Protein AF-A0A8T3P788-F1 (afdb_monomer)

Nearest PDB structures (foldseek):
  1omo-assembly1_A  TM=9.481E-01  e=2.310E-10  Archaeoglobus fulgidus
  6t3e-assembly1_A  TM=9.409E-01  e=3.711E-10  Thermococcus litoralis DSM 5473
  7rbp-assembly1_B-2  TM=8.256E-01  e=7.675E-08  Medicago truncatula
  6rqa-assembly1_B  TM=8.720E-01  e=2.663E-07  Paracoccus denitrificans PD1222
  7rbp-assembly1_A  TM=7.926E-01  e=6.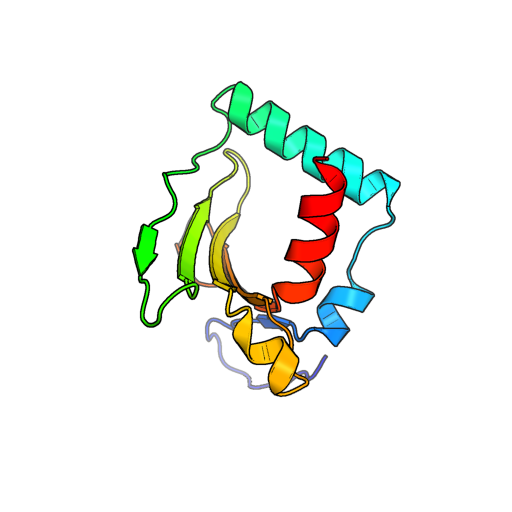425E-08  Medicago truncatula

Foldseek 3Di:
DDPPDDDDPDQDAAEAEPVNCVVPDDDLVVLLVVLVVVVVCVVVVQKDWDDWDWDAPDVPKIWTWTWMDRHPDQKTKIKTKIAAVCCVVVVDDRIWTWMWIAGPVPRHTHYIYTCPVVVVSSVVSVD

Secondary structure (DSSP, 8-state):
-------S-----EEE-HHHHHHHPPPHHHHHHHHHHHHHHHHTT-EE-PPPEEE--STT-EEEEEEEEETT-SEEEEEEEEE-GGGGGGTS-SEEEEEEEEETTT--EEEEEE-HHHHHHHHHTT-

Mean predicted aligned error: 5.19 Å

Sequence (127 aa):
MRDDLTAGGGHHVRYLAAADVELCLPPLDVQLELAEQALRALAQGGAEMPPKVGVHPRPGALLHAMPAWLRGQDLVGLKWVSAFPSNNARGIPAINGLIVLNDADTGMPVAIIDAARITAVRTAAVT

Structure (mmCIF, N/CA/C/O backbone):
data_AF-A0A8T3P788-F1
#
_entry.id   AF-A0A8T3P788-F1
#
loop_
_atom_site.group_PDB
_atom_site.id
_atom_site.type_symbol
_atom_site.label_atom_id
_atom_site.label_alt_id
_atom_site.label_comp_id
_atom_site.label_asym_id
_atom_site.label_entity_id
_atom_site.label_seq_id
_atom_site.pdbx_PDB_ins_code
_atom_site.Cartn_x
_atom_site.Cartn_y
_atom_site.Cartn_z
_atom_site.occupancy
_atom_site.B_iso_or_equiv
_atom_site.auth_seq_id
_atom_site.auth_comp_id
_atom_site.auth_asym_id
_atom_site.auth_atom_id
_atom_site.pdbx_PDB_model_num
ATOM 1 N N . MET A 1 1 ? -9.324 -19.575 -0.041 1.00 46.56 1 MET A N 1
ATOM 2 C CA . MET A 1 1 ? -9.224 -19.489 1.430 1.00 46.56 1 MET A CA 1
ATOM 3 C C . MET A 1 1 ? -8.692 -20.815 1.957 1.00 46.56 1 MET A C 1
ATOM 5 O O . MET A 1 1 ? -9.362 -21.827 1.790 1.00 46.56 1 MET A O 1
ATOM 9 N N . ARG A 1 2 ? -7.446 -20.861 2.442 1.00 40.03 2 ARG A N 1
ATOM 10 C CA . ARG A 1 2 ? -6.950 -22.029 3.185 1.00 40.03 2 ARG A CA 1
ATOM 11 C C . ARG A 1 2 ? -7.239 -21.758 4.655 1.00 40.03 2 ARG A C 1
ATOM 13 O O . ARG A 1 2 ? -6.618 -20.873 5.233 1.00 40.03 2 ARG A O 1
ATOM 20 N N . ASP A 1 3 ? -8.230 -22.460 5.186 1.00 48.31 3 ASP A N 1
ATOM 21 C CA . ASP A 1 3 ? -8.554 -22.455 6.608 1.00 48.31 3 ASP A CA 1
ATOM 22 C C . ASP A 1 3 ? -7.665 -23.482 7.304 1.00 48.31 3 ASP A C 1
ATOM 24 O O . ASP A 1 3 ? -8.002 -24.663 7.401 1.00 48.31 3 ASP A O 1
ATOM 28 N N . ASP A 1 4 ? -6.511 -23.030 7.782 1.00 45.53 4 ASP A N 1
ATOM 29 C CA . ASP A 1 4 ? -5.685 -23.825 8.681 1.00 45.53 4 ASP A CA 1
ATOM 30 C C . ASP A 1 4 ? -6.242 -23.654 10.102 1.00 45.53 4 ASP A C 1
ATOM 32 O O . ASP A 1 4 ? -5.865 -22.764 10.866 1.00 45.53 4 ASP A O 1
ATOM 36 N N . LEU A 1 5 ? -7.204 -24.515 10.441 1.00 48.66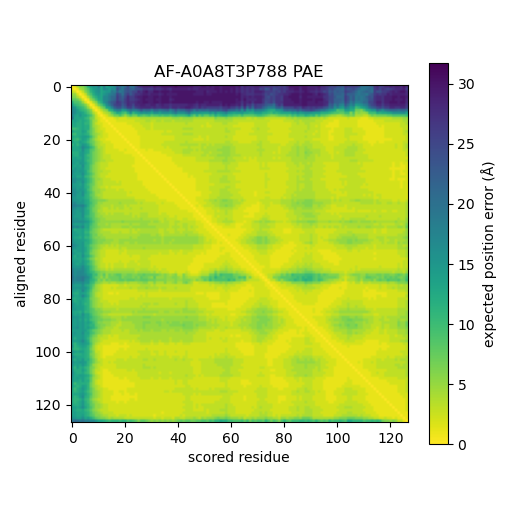 5 LEU A N 1
ATOM 37 C CA . LEU A 1 5 ? -7.748 -24.669 11.787 1.00 48.66 5 LEU A CA 1
ATOM 38 C C . LEU A 1 5 ? -6.643 -25.147 12.742 1.00 48.66 5 LEU A C 1
ATOM 40 O O . LEU A 1 5 ? -6.345 -26.339 12.812 1.00 48.66 5 LEU A O 1
ATOM 44 N N . THR A 1 6 ? -6.079 -24.239 13.538 1.00 47.88 6 THR A N 1
ATOM 45 C CA . THR A 1 6 ? -5.456 -24.606 14.816 1.00 47.88 6 THR A CA 1
ATOM 46 C C . THR A 1 6 ? -6.188 -23.916 15.959 1.00 47.88 6 THR A C 1
ATOM 48 O O . THR A 1 6 ? -6.291 -22.696 16.042 1.00 47.88 6 THR A O 1
ATOM 51 N N . ALA A 1 7 ? -6.757 -24.743 16.832 1.00 47.38 7 ALA A N 1
ATOM 52 C CA . ALA A 1 7 ? -7.364 -24.339 18.083 1.00 47.38 7 ALA A CA 1
ATOM 53 C C . ALA A 1 7 ? -6.293 -23.739 19.010 1.00 47.38 7 ALA A C 1
ATOM 55 O O . ALA A 1 7 ? -5.378 -24.430 19.453 1.00 47.38 7 ALA A O 1
ATOM 56 N N . GLY A 1 8 ? -6.419 -22.449 19.302 1.00 44.59 8 GLY A N 1
ATOM 57 C CA . GLY A 1 8 ? -5.601 -21.710 20.257 1.00 44.59 8 GLY A CA 1
ATOM 58 C C . GLY A 1 8 ? -5.907 -20.226 20.102 1.00 44.59 8 GLY A C 1
ATOM 59 O O . GLY A 1 8 ? -6.020 -19.755 18.977 1.00 44.59 8 GLY A O 1
ATOM 60 N N . GLY A 1 9 ? -6.080 -19.487 21.199 1.00 56.03 9 GLY A N 1
ATOM 61 C CA . GLY A 1 9 ? -6.371 -18.043 21.204 1.00 56.03 9 GLY A CA 1
ATOM 62 C C . GLY A 1 9 ? -5.208 -17.167 20.715 1.00 56.03 9 GLY A C 1
ATOM 63 O O . GLY A 1 9 ? -4.877 -16.171 21.351 1.00 56.03 9 GLY A O 1
ATOM 64 N N . GLY A 1 10 ? -4.542 -17.573 19.635 1.00 62.88 10 GLY A N 1
ATOM 65 C CA . GLY A 1 10 ? -3.461 -16.856 18.985 1.00 62.88 10 GLY A CA 1
ATOM 66 C C . GLY A 1 10 ? -4.002 -15.825 18.003 1.00 62.88 10 GLY A C 1
ATOM 67 O O . GLY A 1 10 ? -4.966 -16.058 17.278 1.00 62.88 10 GLY A O 1
ATOM 68 N N . HIS A 1 11 ? -3.353 -14.669 17.979 1.00 75.19 11 HIS A N 1
ATOM 69 C CA . HIS A 1 11 ? -3.618 -13.625 17.006 1.00 75.19 11 HIS A CA 1
ATOM 70 C C . HIS A 1 11 ? -3.281 -14.117 15.583 1.00 75.19 11 HIS A C 1
ATOM 72 O O . HIS A 1 11 ? -2.134 -14.466 15.296 1.00 75.19 11 HIS A O 1
ATOM 78 N N . HIS A 1 12 ? -4.282 -14.148 14.700 1.00 86.06 12 HIS A N 1
ATOM 79 C CA . HIS A 1 12 ? -4.175 -14.698 13.348 1.00 86.06 12 HIS A CA 1
ATOM 80 C C . HIS A 1 12 ? -4.095 -13.587 12.291 1.00 86.06 12 HIS A C 1
ATOM 82 O O . HIS A 1 12 ? -5.046 -12.826 12.111 1.00 86.06 12 HIS A O 1
ATOM 88 N N . VAL A 1 13 ? -2.996 -13.544 11.532 1.00 95.31 13 VAL A N 1
ATOM 89 C CA . VAL A 1 13 ? -2.817 -12.610 10.407 1.00 95.31 13 VAL A CA 1
ATOM 90 C C . VAL A 1 13 ? -3.356 -13.242 9.128 1.00 95.31 13 VAL A C 1
ATOM 92 O O . VAL A 1 13 ? -2.926 -14.328 8.740 1.00 95.31 13 VAL A O 1
ATOM 95 N N . ARG A 1 14 ? -4.280 -12.572 8.435 1.00 96.12 14 ARG A N 1
ATOM 96 C CA . ARG A 1 14 ? -4.790 -13.056 7.141 1.00 96.12 14 ARG A CA 1
ATOM 97 C C . ARG A 1 14 ? -3.799 -12.751 6.021 1.00 96.12 14 ARG A C 1
ATOM 99 O O . ARG A 1 14 ? -3.322 -11.627 5.915 1.00 96.12 14 ARG A O 1
ATOM 106 N N . TYR A 1 15 ? -3.535 -13.718 5.149 1.00 97.06 15 TYR A N 1
ATOM 107 C CA . TYR A 1 15 ? -2.772 -13.486 3.923 1.00 97.06 15 TYR A CA 1
ATOM 108 C C . TYR A 1 15 ? -3.701 -13.528 2.710 1.00 97.06 15 TYR A C 1
ATOM 110 O O . TYR A 1 15 ? -4.359 -14.542 2.482 1.00 97.06 15 TYR A O 1
ATOM 118 N N . LEU A 1 16 ? -3.760 -12.433 1.951 1.00 97.69 16 LEU A N 1
ATOM 119 C CA . LEU A 1 16 ? -4.523 -12.339 0.708 1.00 97.69 16 LEU A CA 1
ATOM 120 C C . LEU A 1 16 ? -3.544 -12.311 -0.465 1.00 97.69 16 LEU A C 1
ATO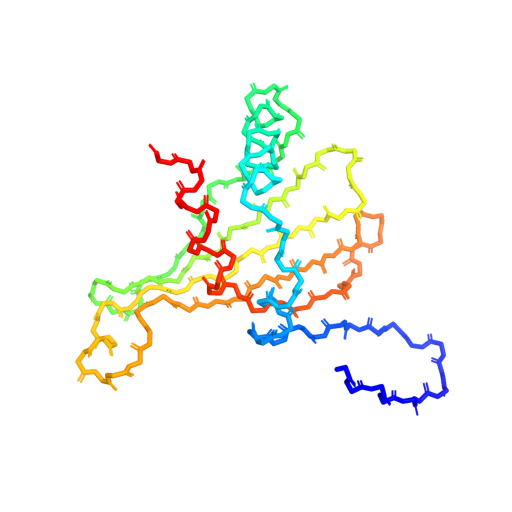M 122 O O . LEU A 1 16 ? -2.826 -11.325 -0.666 1.00 97.69 16 LEU A O 1
ATOM 126 N N . ALA A 1 17 ? -3.526 -13.393 -1.241 1.00 97.12 17 ALA A N 1
ATOM 127 C CA . ALA A 1 17 ? -2.737 -13.461 -2.462 1.00 97.12 17 ALA A CA 1
ATOM 128 C C . ALA A 1 17 ? -3.395 -12.630 -3.577 1.00 97.12 17 ALA A C 1
ATOM 130 O O . ALA A 1 17 ? -4.565 -12.258 -3.491 1.00 97.12 17 ALA A O 1
ATOM 131 N N . ALA A 1 18 ? -2.669 -12.392 -4.672 1.00 95.94 18 ALA A N 1
ATOM 132 C CA . ALA A 1 18 ? -3.175 -11.625 -5.815 1.00 95.94 18 ALA A CA 1
ATOM 133 C C . ALA A 1 18 ? -4.531 -12.138 -6.346 1.00 95.94 18 ALA A C 1
ATOM 135 O O . ALA A 1 18 ? -5.394 -11.342 -6.703 1.00 95.94 18 ALA A O 1
ATOM 136 N N . ALA A 1 19 ? -4.741 -13.460 -6.354 1.00 97.25 19 ALA A N 1
ATOM 137 C CA . ALA A 1 19 ? -6.009 -14.056 -6.772 1.00 97.25 19 ALA A CA 1
ATOM 138 C C . ALA A 1 19 ? -7.162 -13.731 -5.806 1.00 97.25 19 ALA A C 1
ATOM 140 O O . ALA A 1 19 ? -8.264 -13.438 -6.260 1.00 97.25 19 ALA A O 1
ATOM 141 N N . ASP A 1 20 ? -6.912 -13.734 -4.492 1.00 97.75 20 ASP A N 1
ATOM 142 C CA . ASP A 1 20 ? -7.920 -13.352 -3.495 1.00 97.75 20 ASP A CA 1
ATOM 143 C C . ASP A 1 20 ? -8.261 -11.859 -3.616 1.00 97.75 20 ASP A C 1
ATOM 145 O O . ASP A 1 20 ? -9.420 -11.473 -3.505 1.00 97.75 20 ASP A O 1
ATOM 149 N N . VAL A 1 21 ? -7.262 -11.015 -3.898 1.00 97.19 21 VAL A N 1
ATOM 150 C CA . VAL A 1 21 ? -7.466 -9.578 -4.136 1.00 97.19 21 VAL A CA 1
ATOM 151 C C . VAL A 1 21 ? -8.339 -9.336 -5.364 1.00 97.19 21 VAL A C 1
ATOM 153 O O . VAL A 1 21 ? -9.260 -8.530 -5.283 1.00 97.19 21 VAL A O 1
ATOM 156 N N . GLU A 1 22 ? -8.091 -10.032 -6.477 1.00 96.12 22 GLU A N 1
ATOM 157 C CA . GLU A 1 22 ? -8.905 -9.878 -7.692 1.00 96.12 22 GLU A CA 1
ATOM 158 C C . GLU A 1 22 ? -10.369 -10.265 -7.446 1.00 96.12 22 GLU A C 1
ATOM 160 O O . GLU A 1 22 ? -11.270 -9.571 -7.908 1.00 96.12 22 GLU A O 1
ATOM 165 N N . LEU A 1 23 ? -10.612 -11.328 -6.674 1.00 97.12 23 LEU A N 1
ATOM 166 C CA . LEU A 1 23 ? -11.964 -11.775 -6.321 1.00 97.12 23 LEU A CA 1
ATOM 167 C C . LEU A 1 23 ? -12.693 -10.811 -5.374 1.00 97.12 23 LEU A C 1
ATOM 169 O O . LEU A 1 23 ? -13.921 -10.760 -5.384 1.00 97.12 23 LEU A O 1
ATOM 173 N N . CYS A 1 24 ? -11.949 -10.067 -4.557 1.00 96.31 24 CY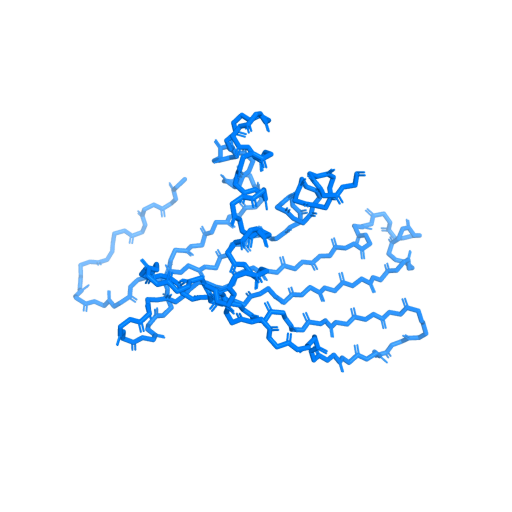S A N 1
ATOM 174 C CA . CYS A 1 24 ? -12.492 -9.137 -3.568 1.00 96.31 24 CYS A CA 1
ATOM 175 C C . CYS A 1 24 ? -12.575 -7.689 -4.067 1.00 96.31 24 CYS A C 1
ATOM 177 O O . CYS A 1 24 ? -13.039 -6.821 -3.323 1.00 96.31 24 CYS A O 1
ATOM 179 N N . LEU A 1 25 ? -12.103 -7.391 -5.282 1.00 95.81 25 LEU A N 1
ATOM 180 C CA . LEU A 1 25 ? -12.180 -6.037 -5.813 1.00 95.81 25 LEU A CA 1
ATOM 181 C C . LEU A 1 25 ? -13.643 -5.619 -6.002 1.00 95.81 25 LEU A C 1
ATOM 183 O O . LEU A 1 25 ? -14.410 -6.342 -6.641 1.00 95.81 25 LEU A O 1
ATOM 187 N N . PRO A 1 26 ? -14.035 -4.435 -5.505 1.00 96.44 26 PRO A N 1
ATOM 188 C CA . PRO A 1 26 ? -15.389 -3.959 -5.709 1.00 96.44 26 PRO A CA 1
ATOM 189 C C . PRO A 1 26 ? -15.596 -3.515 -7.170 1.00 96.44 26 PRO A C 1
ATOM 191 O O . PRO A 1 26 ? -14.618 -3.317 -7.897 1.00 96.44 26 PRO A O 1
ATOM 194 N N . PRO A 1 27 ? -16.847 -3.332 -7.621 1.00 97.00 27 PRO A N 1
ATOM 195 C CA . PRO A 1 27 ? -17.155 -2.745 -8.926 1.00 97.00 27 PRO A CA 1
ATOM 196 C C . PRO A 1 27 ? -16.499 -1.366 -9.144 1.00 97.00 27 PRO A C 1
ATOM 198 O O . PRO A 1 27 ? -16.121 -0.686 -8.191 1.00 97.00 27 PRO A O 1
ATOM 201 N N . LEU A 1 28 ? -16.314 -0.965 -10.407 1.00 95.94 28 LEU A N 1
ATOM 202 C CA . LEU A 1 28 ? -15.530 0.228 -10.769 1.00 95.94 28 LEU A CA 1
ATOM 203 C C . LEU A 1 28 ? -16.070 1.525 -10.148 1.00 95.94 28 LEU A C 1
ATOM 205 O O . LEU A 1 28 ? -15.286 2.332 -9.664 1.00 95.94 28 LEU A O 1
ATOM 209 N N . ASP A 1 29 ? -17.383 1.721 -10.159 1.00 97.50 29 ASP A N 1
ATOM 210 C CA . ASP A 1 29 ? -18.058 2.850 -9.511 1.00 97.50 29 ASP A CA 1
ATOM 211 C C . ASP A 1 29 ? -17.696 2.943 -8.024 1.00 97.50 29 ASP A C 1
ATOM 213 O O . ASP A 1 29 ? -17.225 3.984 -7.569 1.00 97.50 29 ASP A O 1
ATOM 217 N N . VAL A 1 30 ? -17.761 1.824 -7.301 1.00 97.81 30 VAL A N 1
ATOM 218 C CA . VAL A 1 30 ? -17.360 1.760 -5.889 1.00 97.81 30 VAL A CA 1
ATOM 219 C C . VAL A 1 30 ? -15.864 2.053 -5.715 1.00 97.81 30 VAL A C 1
ATOM 221 O O . VAL A 1 30 ? -15.469 2.727 -4.766 1.00 97.81 30 VAL A O 1
ATOM 224 N N . GLN A 1 31 ? -14.997 1.593 -6.625 1.00 96.88 31 GLN A N 1
ATOM 225 C CA . GLN A 1 31 ? -13.564 1.926 -6.569 1.00 96.88 31 GLN A CA 1
ATOM 226 C C . GLN A 1 31 ? -13.317 3.438 -6.699 1.00 96.88 31 GLN A C 1
ATOM 228 O O . GLN A 1 31 ? -12.468 3.980 -5.985 1.00 96.88 31 GLN A O 1
ATOM 233 N N . LEU A 1 32 ? -14.045 4.109 -7.598 1.00 97.88 32 LEU A N 1
ATOM 234 C CA . LEU A 1 32 ? -13.959 5.558 -7.799 1.00 97.88 32 LEU A CA 1
ATOM 235 C C . LEU A 1 32 ? -14.479 6.317 -6.574 1.00 97.88 32 LEU A C 1
ATOM 237 O O . LEU A 1 32 ? -13.801 7.222 -6.088 1.00 97.88 32 LEU A O 1
ATOM 241 N N . GLU A 1 33 ? -15.623 5.902 -6.027 1.00 97.62 33 GLU A N 1
ATOM 242 C CA . GLU A 1 33 ? -16.193 6.484 -4.808 1.00 97.62 33 GLU A CA 1
ATOM 243 C C . GLU A 1 33 ? -15.228 6.380 -3.621 1.00 97.62 33 GLU A C 1
ATOM 245 O O . GLU A 1 33 ? -14.988 7.367 -2.924 1.00 97.62 33 GLU A O 1
ATOM 250 N N . LEU A 1 34 ? -14.616 5.211 -3.410 1.00 95.88 34 LEU A N 1
ATOM 251 C CA . LEU A 1 34 ? -13.635 5.010 -2.340 1.00 95.88 34 LEU A CA 1
ATOM 252 C C . LEU A 1 34 ? -12.391 5.891 -2.526 1.00 95.88 34 LEU A C 1
ATOM 254 O O . LEU A 1 34 ? -11.871 6.446 -1.553 1.00 95.88 34 LEU A O 1
ATOM 258 N N . ALA A 1 35 ? -11.911 6.045 -3.765 1.00 96.38 35 ALA A N 1
ATOM 259 C CA . ALA A 1 35 ? -10.787 6.927 -4.068 1.00 96.38 35 ALA A CA 1
ATOM 260 C C . ALA A 1 35 ? -11.132 8.397 -3.777 1.00 96.38 35 ALA A C 1
ATOM 262 O O . ALA A 1 35 ? -10.344 9.102 -3.138 1.00 96.38 35 ALA A O 1
ATOM 263 N N . GLU A 1 36 ? -12.320 8.846 -4.182 1.00 97.06 36 GLU A N 1
ATOM 264 C CA . GLU A 1 36 ? -12.817 10.191 -3.904 1.00 97.06 36 GLU A CA 1
ATOM 265 C C . GLU A 1 36 ? -12.951 10.445 -2.397 1.00 97.06 36 GLU A C 1
ATOM 267 O O . GLU A 1 36 ? -12.461 11.461 -1.898 1.00 97.06 36 GLU A O 1
ATOM 272 N N . GLN A 1 37 ? -13.560 9.517 -1.653 1.00 95.56 37 GLN A N 1
ATOM 273 C CA . GLN A 1 37 ? -13.718 9.618 -0.200 1.00 95.56 37 GLN A CA 1
ATOM 274 C C . GLN A 1 37 ? -12.365 9.750 0.507 1.00 95.56 37 GLN A C 1
ATOM 276 O O . GLN A 1 37 ? -12.191 10.638 1.346 1.00 95.56 37 GLN A O 1
ATOM 281 N N . ALA A 1 38 ? -11.383 8.923 0.132 1.00 94.94 38 ALA A N 1
ATOM 282 C CA . ALA A 1 38 ? -10.041 8.985 0.704 1.00 94.94 38 ALA A CA 1
ATOM 283 C C . ALA A 1 38 ? -9.348 10.329 0.415 1.00 94.94 38 ALA A C 1
ATOM 285 O O . ALA A 1 38 ? -8.735 10.917 1.311 1.00 94.94 38 ALA A O 1
ATOM 286 N N . LEU A 1 39 ? -9.470 10.849 -0.811 1.00 95.88 39 LEU A N 1
ATOM 287 C CA . LEU A 1 39 ? -8.904 12.149 -1.186 1.00 95.88 39 LEU A CA 1
ATOM 288 C C . LEU A 1 39 ? -9.590 13.312 -0.458 1.00 95.88 39 LEU A C 1
ATOM 290 O O . LEU A 1 39 ? -8.905 14.214 0.030 1.00 95.88 39 LEU A O 1
ATOM 294 N N . ARG A 1 40 ? -10.923 13.288 -0.340 1.00 96.69 40 ARG A N 1
ATOM 295 C CA . ARG A 1 40 ? -11.687 14.295 0.414 1.00 96.69 40 ARG A CA 1
ATOM 296 C C . ARG A 1 40 ? -11.290 14.303 1.883 1.00 96.69 40 ARG A C 1
ATOM 298 O O . ARG A 1 40 ? -11.015 15.371 2.424 1.00 96.69 40 ARG A O 1
ATOM 305 N N . ALA A 1 41 ? -11.206 13.129 2.503 1.00 96.12 41 ALA A N 1
ATOM 306 C CA . ALA A 1 41 ? -10.789 13.015 3.891 1.00 96.12 41 ALA A CA 1
ATOM 307 C C . ALA A 1 41 ? -9.371 13.555 4.093 1.00 96.12 41 ALA A C 1
ATOM 309 O O . ALA A 1 41 ? -9.146 14.341 5.010 1.00 96.12 41 ALA A O 1
ATOM 310 N N . LEU A 1 42 ? -8.427 13.223 3.207 1.00 95.69 42 LEU A N 1
ATOM 311 C CA . LEU A 1 42 ? -7.077 13.784 3.262 1.00 95.69 42 LEU A CA 1
ATOM 312 C C . LEU A 1 42 ? -7.088 15.318 3.173 1.00 95.69 42 LEU A C 1
ATOM 314 O O . LEU A 1 42 ? -6.458 15.979 3.997 1.00 95.69 42 LEU A O 1
ATOM 318 N N . ALA A 1 43 ? -7.833 15.885 2.220 1.00 96.75 43 ALA A N 1
ATOM 319 C CA . ALA A 1 43 ? -7.934 17.334 2.034 1.00 96.75 43 ALA A CA 1
ATOM 320 C C . ALA A 1 43 ? -8.544 18.061 3.247 1.00 96.75 43 ALA A C 1
ATOM 322 O O . ALA A 1 43 ? -8.238 19.226 3.489 1.00 96.75 43 ALA A O 1
ATOM 323 N N . GLN A 1 44 ? -9.388 17.374 4.017 1.00 96.81 44 GLN A N 1
ATOM 324 C CA . GLN A 1 44 ? -10.070 17.909 5.198 1.00 96.81 44 GLN A CA 1
ATOM 325 C C . GLN A 1 44 ? -9.319 17.631 6.512 1.00 96.81 44 GLN A C 1
ATOM 327 O O . GLN A 1 44 ? -9.849 17.892 7.589 1.00 96.81 44 GLN A O 1
ATOM 332 N N . GLY A 1 45 ? -8.102 17.077 6.457 1.00 96.12 45 GLY A N 1
ATOM 333 C CA . GLY A 1 45 ? -7.356 16.681 7.658 1.00 96.12 45 GLY A CA 1
ATOM 334 C C . GLY A 1 45 ? -7.917 15.430 8.348 1.00 96.12 45 GLY A C 1
ATOM 335 O O . GLY A 1 45 ? -7.503 15.090 9.453 1.00 96.12 45 GLY A O 1
ATOM 336 N N . GLY A 1 46 ? -8.822 14.703 7.695 1.00 96.62 46 GLY A N 1
ATOM 337 C CA . GLY A 1 46 ? -9.379 13.422 8.129 1.00 96.62 46 GLY A CA 1
ATOM 338 C C . GLY A 1 46 ? -8.474 12.218 7.857 1.00 96.62 46 GLY A C 1
ATOM 339 O O . GLY A 1 46 ? -8.865 11.100 8.159 1.00 96.62 46 GLY A O 1
ATOM 340 N N . ALA A 1 47 ? -7.269 12.407 7.318 1.00 96.62 47 ALA A N 1
ATOM 341 C CA . ALA A 1 47 ? -6.291 11.333 7.151 1.00 96.62 47 ALA A CA 1
ATOM 342 C C . ALA A 1 47 ? -4.887 11.762 7.588 1.00 96.62 47 ALA A C 1
ATOM 344 O O . ALA A 1 47 ? -4.512 12.936 7.501 1.00 96.62 47 ALA A O 1
ATOM 345 N N . GLU A 1 48 ? -4.109 10.808 8.081 1.00 95.81 48 GLU A N 1
ATOM 346 C CA . GLU A 1 48 ? -2.674 10.937 8.281 1.00 95.81 48 GLU A CA 1
ATOM 347 C C . GLU A 1 48 ? -1.955 10.198 7.157 1.00 95.81 48 GLU A C 1
ATOM 349 O O . GLU A 1 48 ? -2.161 9.004 6.953 1.00 95.81 48 GLU A O 1
ATOM 354 N N . MET A 1 49 ? -1.131 10.919 6.402 1.00 96.12 49 MET A N 1
ATOM 355 C CA . MET A 1 49 ? -0.362 10.361 5.295 1.00 96.12 49 MET A CA 1
ATOM 356 C C . MET A 1 49 ? 0.984 11.091 5.211 1.00 96.12 49 MET A C 1
ATOM 358 O O . MET A 1 49 ? 1.082 12.125 4.543 1.00 96.12 49 MET A O 1
ATOM 362 N N . PRO A 1 50 ? 2.022 10.612 5.916 1.00 96.31 50 PRO A N 1
ATOM 363 C CA . PRO A 1 50 ? 3.340 11.227 5.855 1.00 96.31 50 PRO A CA 1
ATOM 364 C C . PRO A 1 50 ? 3.983 11.057 4.464 1.00 96.31 50 PRO A C 1
ATOM 366 O O . PRO A 1 50 ? 3.548 10.226 3.656 1.00 96.31 50 PRO A O 1
ATOM 369 N N . PRO A 1 51 ? 5.050 11.822 4.164 1.00 95.62 51 PRO A N 1
ATOM 370 C CA . PRO A 1 51 ? 5.842 11.622 2.958 1.00 95.62 51 PRO A CA 1
ATOM 371 C C . PRO A 1 51 ? 6.359 10.186 2.842 1.00 95.62 51 PRO A C 1
ATOM 373 O O . PRO A 1 51 ? 6.690 9.533 3.831 1.00 95.62 51 PRO A O 1
ATOM 376 N N . LYS A 1 52 ? 6.471 9.704 1.603 1.00 94.69 52 LYS A N 1
ATOM 377 C CA . LYS A 1 52 ? 6.980 8.359 1.320 1.00 94.69 52 LYS A CA 1
ATOM 378 C C . LYS A 1 52 ? 8.437 8.264 1.773 1.00 94.69 52 LYS A C 1
ATOM 380 O O . LYS A 1 52 ? 9.264 9.062 1.335 1.00 94.69 52 LYS A O 1
ATOM 385 N N . VAL A 1 53 ? 8.755 7.264 2.588 1.00 97.12 53 VAL A N 1
ATOM 386 C CA . VAL A 1 53 ? 10.140 6.944 2.969 1.00 97.12 53 VAL A CA 1
ATOM 387 C C . VAL A 1 53 ? 10.654 5.857 2.036 1.00 97.12 53 VAL A C 1
ATOM 389 O O . VAL A 1 53 ? 9.915 4.926 1.723 1.00 97.12 53 VAL A O 1
ATOM 392 N N . GLY A 1 54 ? 11.893 5.968 1.557 1.00 96.94 54 GLY A N 1
ATOM 393 C CA . GLY A 1 54 ? 12.345 5.142 0.445 1.00 96.94 54 GLY A CA 1
ATOM 394 C C . GLY A 1 54 ? 13.834 4.856 0.365 1.00 96.94 54 GLY A C 1
ATOM 395 O O . GLY A 1 54 ? 14.656 5.628 0.850 1.00 96.94 54 GLY A O 1
ATOM 396 N N . VAL A 1 55 ? 14.168 3.758 -0.315 1.00 98.00 55 VAL A N 1
ATOM 397 C CA . VAL A 1 55 ? 15.539 3.382 -0.688 1.00 98.00 55 VAL A CA 1
ATOM 398 C C . VAL A 1 55 ? 15.635 3.099 -2.189 1.00 98.00 55 VAL A C 1
ATOM 400 O O . VAL A 1 55 ? 14.678 2.634 -2.808 1.00 98.00 55 VAL A O 1
ATOM 403 N N . HIS A 1 56 ? 16.810 3.354 -2.772 1.00 97.69 56 HIS A N 1
ATOM 404 C CA . HIS A 1 56 ? 17.061 3.267 -4.217 1.00 97.69 56 HIS A CA 1
ATOM 405 C C . HIS A 1 56 ? 18.241 2.327 -4.490 1.00 97.69 56 HIS A C 1
ATOM 407 O O . HIS A 1 56 ? 19.368 2.777 -4.696 1.00 97.69 56 HIS A O 1
ATOM 413 N N . PRO A 1 57 ? 18.036 1.000 -4.428 1.00 96.94 57 PRO A N 1
ATOM 414 C CA . PRO A 1 57 ? 19.146 0.050 -4.427 1.00 96.94 57 PRO A CA 1
ATOM 415 C C . PRO A 1 57 ? 19.857 -0.055 -5.781 1.00 96.94 57 PRO A C 1
ATOM 417 O O . PRO A 1 57 ? 20.952 -0.613 -5.845 1.00 96.94 57 PRO A O 1
ATOM 420 N N . ARG A 1 58 ? 19.242 0.411 -6.874 1.00 96.19 58 ARG A N 1
ATOM 421 C CA . ARG A 1 58 ? 19.786 0.376 -8.240 1.00 96.19 58 ARG A CA 1
ATOM 422 C C . ARG A 1 58 ? 19.337 1.621 -9.019 1.00 96.19 58 ARG A C 1
ATOM 424 O O . ARG A 1 58 ? 18.307 2.197 -8.667 1.00 96.19 58 ARG A O 1
ATOM 431 N N . PRO A 1 59 ? 20.049 2.014 -10.093 1.00 95.31 59 PRO A N 1
ATOM 432 C CA . PRO A 1 59 ? 19.612 3.102 -10.966 1.00 95.31 59 PRO A CA 1
ATOM 433 C C . PRO A 1 59 ? 18.191 2.871 -11.491 1.00 95.31 59 PRO A C 1
ATOM 435 O O . PRO A 1 59 ? 17.888 1.806 -12.029 1.00 95.31 59 PRO A O 1
ATOM 438 N N . GLY A 1 60 ? 17.314 3.858 -11.301 1.00 94.62 60 GLY A N 1
ATOM 439 C CA . GLY A 1 60 ? 15.913 3.792 -11.724 1.00 94.62 60 GLY A CA 1
ATOM 440 C C . GLY A 1 60 ? 15.024 2.837 -10.917 1.00 94.62 60 GLY A C 1
ATOM 441 O O . GLY A 1 60 ? 13.856 2.687 -11.265 1.00 94.62 60 GLY A O 1
ATOM 442 N N . ALA A 1 61 ? 15.541 2.200 -9.860 1.00 97.38 61 ALA A N 1
ATOM 443 C CA . ALA A 1 61 ? 14.768 1.333 -8.978 1.00 97.38 61 ALA A CA 1
ATOM 444 C C . ALA A 1 61 ? 14.478 2.010 -7.636 1.00 97.38 61 ALA A C 1
ATOM 446 O O . ALA A 1 61 ? 15.338 2.694 -7.076 1.00 97.38 61 ALA A O 1
ATOM 447 N N . LEU A 1 62 ? 13.291 1.757 -7.092 1.00 97.56 62 LEU A N 1
ATOM 448 C CA . LEU A 1 62 ? 12.861 2.279 -5.796 1.00 97.56 62 LEU A CA 1
ATOM 449 C C . LEU A 1 62 ? 12.137 1.217 -4.976 1.00 97.56 62 LEU A C 1
ATOM 451 O O . LEU A 1 62 ? 11.510 0.308 -5.527 1.00 97.56 62 LEU A O 1
ATOM 455 N N . LEU A 1 63 ? 12.201 1.371 -3.656 1.00 98.31 63 LEU A N 1
ATOM 456 C CA . LEU A 1 63 ? 11.297 0.740 -2.704 1.00 98.31 63 LEU A CA 1
ATOM 457 C C . LEU A 1 63 ? 10.820 1.793 -1.714 1.00 98.31 63 LEU A C 1
ATOM 459 O O . LEU A 1 63 ? 11.652 2.424 -1.064 1.00 98.31 63 LEU A O 1
ATOM 463 N N . HIS A 1 64 ? 9.508 1.982 -1.608 1.00 98.38 64 HIS A N 1
ATOM 464 C CA . HIS A 1 64 ? 8.886 3.013 -0.786 1.00 98.38 64 HIS A CA 1
ATOM 465 C C . HIS A 1 64 ? 7.918 2.416 0.236 1.00 98.38 64 HIS A C 1
ATOM 467 O O . HIS A 1 64 ? 7.043 1.617 -0.105 1.00 98.38 64 HIS A O 1
ATOM 473 N N . ALA A 1 65 ? 8.039 2.890 1.473 1.00 98.31 65 ALA A N 1
ATOM 474 C CA . ALA A 1 65 ? 7.052 2.761 2.527 1.00 98.3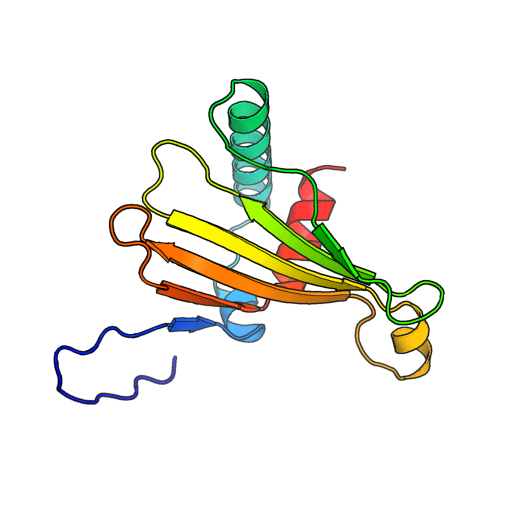1 65 ALA A CA 1
ATOM 475 C C . ALA A 1 65 ? 6.052 3.914 2.413 1.00 98.31 65 ALA A C 1
ATOM 477 O O . ALA A 1 65 ? 6.428 5.087 2.339 1.00 98.31 65 ALA A O 1
ATOM 478 N N . MET A 1 66 ? 4.772 3.565 2.374 1.00 98.00 66 MET A N 1
ATOM 479 C CA . MET A 1 66 ? 3.655 4.495 2.276 1.00 98.00 66 MET A CA 1
ATOM 480 C C . MET A 1 66 ? 2.636 4.178 3.382 1.00 98.00 66 MET A C 1
ATOM 482 O O . MET A 1 66 ? 1.638 3.508 3.096 1.00 98.00 66 MET A O 1
ATOM 486 N N . PRO A 1 67 ? 2.912 4.551 4.646 1.00 97.56 67 PRO A N 1
ATOM 487 C CA . PRO A 1 67 ? 1.943 4.404 5.722 1.00 97.56 67 PRO A CA 1
ATOM 488 C C . PRO A 1 67 ? 0.827 5.441 5.580 1.00 97.56 67 PRO A C 1
ATOM 490 O O . PRO A 1 67 ? 1.065 6.556 5.110 1.00 97.56 67 PRO A O 1
ATOM 493 N N . ALA A 1 68 ? -0.388 5.063 5.963 1.00 97.06 68 ALA A N 1
ATOM 494 C CA . ALA A 1 68 ? -1.525 5.966 6.022 1.00 97.06 68 ALA A CA 1
ATOM 495 C C . ALA A 1 68 ? -2.565 5.475 7.034 1.00 97.06 68 ALA A C 1
ATOM 497 O O . ALA A 1 68 ? -2.748 4.270 7.226 1.00 97.06 68 ALA A O 1
ATOM 498 N N . TRP A 1 69 ? -3.284 6.421 7.627 1.00 96.88 69 TRP A N 1
ATOM 499 C CA . TRP A 1 69 ? -4.440 6.162 8.477 1.00 96.88 69 TRP A CA 1
ATOM 500 C C . TRP A 1 69 ? -5.578 7.106 8.103 1.00 96.88 69 TRP A C 1
ATOM 502 O O . TRP A 1 69 ? -5.386 8.319 8.019 1.00 96.88 69 TRP A O 1
ATOM 512 N N . LEU A 1 70 ? -6.766 6.553 7.872 1.00 94.69 70 LEU A N 1
ATOM 513 C CA . LEU A 1 70 ? -7.988 7.329 7.700 1.00 94.69 70 LEU A CA 1
ATOM 514 C C . LEU A 1 70 ? -8.646 7.463 9.079 1.00 94.69 70 LEU A C 1
ATOM 516 O O . LEU A 1 70 ? -9.005 6.459 9.689 1.00 94.69 70 LEU A O 1
ATOM 520 N N . ARG A 1 71 ? -8.767 8.688 9.598 1.00 91.62 71 ARG A N 1
ATOM 521 C CA . ARG A 1 71 ? -9.275 8.930 10.956 1.00 91.62 71 ARG A CA 1
ATOM 522 C C . ARG A 1 71 ? -10.716 8.444 11.079 1.00 91.62 71 ARG A C 1
ATOM 524 O O . ARG A 1 71 ? -11.521 8.653 10.175 1.00 91.62 71 ARG A O 1
ATOM 531 N N . GLY A 1 72 ? -11.031 7.830 12.217 1.00 86.12 72 GLY A N 1
ATOM 532 C CA . GLY A 1 72 ? -12.347 7.238 12.470 1.00 86.12 72 GLY A CA 1
ATOM 533 C C . GLY A 1 72 ? -12.571 5.883 11.791 1.00 86.12 72 GLY A C 1
ATOM 534 O O . GLY A 1 72 ? -13.689 5.388 11.830 1.00 86.12 72 GLY A O 1
ATOM 535 N N . GLN A 1 73 ? -11.536 5.302 11.176 1.00 87.06 73 GLN A N 1
ATOM 536 C CA . GLN A 1 73 ? -11.527 3.900 10.763 1.00 87.06 73 GLN A CA 1
ATOM 537 C C . GLN A 1 73 ? -10.715 3.058 11.745 1.00 87.06 73 GLN A C 1
ATOM 539 O O . GLN A 1 73 ? -9.667 3.497 12.229 1.00 87.06 73 GLN A O 1
ATOM 544 N N . ASP A 1 74 ? -11.143 1.810 11.913 1.00 89.56 74 ASP A N 1
ATOM 545 C CA . ASP A 1 74 ? -10.535 0.833 12.827 1.00 89.56 74 ASP A CA 1
ATOM 546 C C . ASP A 1 74 ? -9.222 0.233 12.287 1.00 89.56 74 ASP A C 1
ATOM 548 O O . ASP A 1 74 ? -8.606 -0.619 12.922 1.00 89.56 74 ASP A O 1
ATOM 552 N N . LEU A 1 75 ? -8.779 0.654 11.095 1.00 90.88 75 LEU A N 1
ATOM 553 C CA . LEU A 1 75 ? -7.608 0.106 10.414 1.00 90.88 75 LEU A CA 1
ATOM 554 C C . LEU A 1 75 ? -6.592 1.190 10.049 1.00 90.88 75 LEU A C 1
ATOM 556 O O . LEU A 1 75 ? -6.923 2.194 9.415 1.00 90.88 75 LEU A O 1
ATOM 560 N N . VAL A 1 76 ? -5.326 0.921 10.362 1.00 96.31 76 VAL A N 1
ATOM 561 C CA . VAL A 1 76 ? -4.148 1.661 9.885 1.00 96.31 76 VAL A CA 1
ATOM 562 C C . VAL A 1 76 ? -3.308 0.749 9.000 1.00 96.31 76 VAL A C 1
ATOM 564 O O . VAL A 1 76 ? -3.251 -0.460 9.223 1.00 96.31 76 VAL A O 1
ATOM 567 N N . GLY A 1 77 ? -2.674 1.295 7.963 1.00 96.94 77 GLY A N 1
ATOM 568 C CA . GLY A 1 77 ? -1.971 0.464 6.995 1.00 96.94 77 GLY A CA 1
ATOM 569 C C . GLY A 1 77 ? -0.665 1.036 6.480 1.00 96.94 77 GLY A C 1
ATOM 570 O O . GLY A 1 77 ? -0.405 2.237 6.523 1.00 96.94 77 GLY A O 1
ATOM 571 N N . LEU A 1 78 ? 0.148 0.139 5.932 1.00 97.62 78 LEU A N 1
ATOM 572 C CA . LEU A 1 78 ? 1.383 0.437 5.225 1.00 97.62 78 LEU A CA 1
ATOM 573 C C . LEU A 1 78 ? 1.365 -0.264 3.878 1.00 97.62 78 LEU A C 1
ATOM 575 O O . LEU A 1 78 ? 1.278 -1.487 3.818 1.00 97.62 78 LEU A O 1
ATOM 579 N N . LYS A 1 79 ? 1.571 0.491 2.797 1.00 98.25 79 LYS A N 1
ATOM 580 C CA . LYS A 1 79 ? 1.999 -0.111 1.535 1.00 98.25 79 LYS A CA 1
ATOM 581 C C . LYS A 1 79 ? 3.520 -0.086 1.426 1.00 98.25 79 LYS A C 1
ATOM 583 O O . LYS A 1 79 ? 4.120 0.988 1.405 1.00 98.25 79 LYS A O 1
ATOM 588 N N . TRP A 1 80 ? 4.123 -1.261 1.289 1.00 98.31 80 TRP A N 1
ATOM 589 C CA . TRP A 1 80 ? 5.516 -1.428 0.888 1.00 98.31 80 TRP A CA 1
ATOM 590 C C . TRP A 1 80 ? 5.564 -1.790 -0.594 1.00 98.31 80 TRP A C 1
ATOM 592 O O . TRP A 1 80 ? 5.170 -2.890 -0.983 1.00 98.31 80 TRP A O 1
ATOM 602 N N . VAL A 1 81 ? 5.997 -0.851 -1.434 1.00 97.75 81 VAL A N 1
ATOM 603 C CA . VAL A 1 81 ? 5.975 -0.996 -2.897 1.00 97.75 81 VAL A CA 1
ATOM 604 C C . VAL A 1 81 ? 7.373 -0.866 -3.478 1.00 97.75 81 VAL A C 1
ATOM 606 O O . VAL A 1 81 ? 8.132 0.013 -3.080 1.00 97.75 81 VAL A O 1
ATOM 609 N N . SER A 1 82 ? 7.699 -1.704 -4.454 1.00 97.50 82 SER A N 1
ATOM 610 C CA . SER A 1 82 ? 8.896 -1.601 -5.275 1.00 97.50 82 SER A CA 1
ATOM 611 C C . SER A 1 82 ? 8.536 -1.262 -6.717 1.00 97.50 82 SER A C 1
ATOM 613 O O . SER A 1 82 ? 7.522 -1.727 -7.240 1.00 97.50 82 SER A O 1
ATOM 615 N N . ALA A 1 83 ? 9.374 -0.453 -7.365 1.00 96.81 83 ALA A N 1
ATOM 616 C CA . ALA A 1 83 ? 9.320 -0.243 -8.806 1.00 96.81 83 ALA A CA 1
ATOM 617 C C . ALA A 1 83 ? 10.711 -0.460 -9.407 1.00 96.81 83 ALA A C 1
ATOM 619 O O . ALA A 1 83 ? 11.671 0.214 -9.039 1.00 96.81 83 ALA A O 1
ATOM 620 N N . PHE A 1 84 ? 10.812 -1.440 -10.300 1.00 97.56 84 PHE A N 1
ATOM 621 C CA . PHE A 1 84 ? 12.024 -1.884 -10.979 1.00 97.56 84 PHE A CA 1
ATOM 622 C C . PHE A 1 84 ? 11.726 -1.972 -12.480 1.00 97.56 84 PHE A C 1
ATOM 624 O O . PHE A 1 84 ? 11.348 -3.036 -12.968 1.00 97.56 84 PHE A O 1
ATOM 631 N N . PRO A 1 85 ? 11.899 -0.883 -13.249 1.00 95.56 85 PRO A N 1
ATOM 632 C CA . PRO A 1 85 ? 11.612 -0.884 -14.687 1.00 95.56 85 PRO A CA 1
ATOM 633 C C . PRO A 1 85 ? 12.377 -1.965 -15.470 1.00 95.56 85 PRO A C 1
ATOM 635 O O . PRO A 1 85 ? 11.872 -2.504 -16.452 1.00 95.56 85 PRO A O 1
ATOM 638 N N . SER A 1 86 ? 13.574 -2.339 -15.003 1.00 95.31 86 SER A N 1
ATOM 639 C CA . SER A 1 86 ? 14.402 -3.398 -15.595 1.00 95.31 86 SER A CA 1
ATOM 640 C C . SER A 1 86 ? 13.782 -4.799 -15.526 1.00 95.31 86 SER A C 1
ATOM 642 O O . SER A 1 86 ? 14.202 -5.681 -16.276 1.00 95.31 86 SER A O 1
ATOM 644 N N . ASN A 1 87 ? 12.767 -5.020 -14.686 1.00 96.25 87 ASN A N 1
ATOM 645 C CA . ASN A 1 87 ? 12.052 -6.295 -14.612 1.00 96.25 87 ASN A CA 1
ATOM 646 C C . ASN A 1 87 ? 11.301 -6.641 -15.902 1.00 96.25 87 ASN A C 1
ATOM 648 O O . ASN A 1 87 ? 11.130 -7.823 -16.196 1.00 96.25 87 ASN A O 1
ATOM 652 N N . ASN A 1 88 ? 10.936 -5.642 -16.711 1.00 93.62 88 ASN A N 1
ATOM 653 C CA . ASN A 1 88 ? 10.283 -5.879 -17.997 1.00 93.62 88 ASN A CA 1
ATOM 654 C C . ASN A 1 88 ? 11.151 -6.753 -18.918 1.00 93.62 88 ASN A C 1
ATOM 656 O O . ASN A 1 88 ? 10.643 -7.666 -19.559 1.00 93.62 88 ASN A O 1
ATOM 660 N N . ALA A 1 89 ? 12.475 -6.553 -18.910 1.00 95.88 89 ALA A N 1
ATOM 661 C CA . ALA A 1 89 ? 13.417 -7.375 -19.678 1.00 95.88 89 ALA A CA 1
ATOM 662 C C . ALA A 1 89 ? 13.531 -8.822 -19.159 1.00 95.88 89 ALA A C 1
ATOM 664 O O . ALA A 1 89 ? 14.086 -9.684 -19.835 1.00 95.88 89 ALA A O 1
ATOM 665 N N . ARG A 1 90 ? 13.022 -9.090 -17.952 1.00 95.62 90 ARG A N 1
ATOM 666 C CA . ARG A 1 90 ? 13.003 -10.405 -17.299 1.00 95.62 90 ARG A CA 1
ATOM 667 C C . ARG A 1 90 ? 11.631 -11.082 -17.360 1.00 95.62 90 ARG A C 1
ATOM 669 O O . ARG A 1 90 ? 11.488 -12.172 -16.818 1.00 95.62 90 ARG A O 1
ATOM 676 N N . GLY A 1 91 ? 10.629 -10.442 -17.967 1.00 95.81 91 GLY A N 1
ATOM 677 C CA . GLY A 1 91 ? 9.268 -10.977 -18.043 1.00 95.81 91 GLY A CA 1
ATOM 678 C C . GLY A 1 91 ? 8.524 -11.023 -16.702 1.00 95.81 91 GLY A C 1
ATOM 679 O O . GLY A 1 91 ? 7.576 -11.790 -16.574 1.00 95.81 91 GLY A O 1
ATOM 680 N N . ILE A 1 92 ? 8.936 -10.229 -15.706 1.00 94.81 92 ILE A N 1
ATOM 681 C CA . ILE A 1 92 ? 8.237 -10.112 -14.413 1.00 94.81 92 ILE A CA 1
ATOM 682 C C . ILE A 1 92 ? 7.721 -8.678 -14.205 1.00 94.81 92 ILE A C 1
ATOM 684 O O . ILE A 1 92 ? 8.255 -7.750 -14.821 1.00 94.81 92 ILE A O 1
ATOM 688 N N . PRO A 1 93 ? 6.709 -8.453 -13.344 1.00 92.88 93 PRO A N 1
ATOM 689 C CA . PRO A 1 93 ? 6.132 -7.125 -13.155 1.00 92.88 93 PRO A CA 1
ATOM 690 C C . PRO A 1 93 ? 7.156 -6.077 -12.703 1.00 92.88 93 PRO A C 1
ATOM 692 O O . PRO A 1 93 ? 7.974 -6.312 -11.804 1.00 92.88 93 PRO A O 1
ATOM 695 N N . ALA A 1 94 ? 7.079 -4.884 -13.298 1.00 94.81 94 ALA A N 1
ATOM 696 C CA . ALA A 1 94 ? 7.899 -3.740 -12.901 1.00 94.81 94 ALA A CA 1
ATOM 697 C C . ALA A 1 94 ? 7.507 -3.173 -11.533 1.00 94.81 94 ALA A C 1
ATOM 699 O O . ALA A 1 94 ? 8.360 -2.612 -10.857 1.00 94.81 94 ALA A O 1
ATOM 700 N N . ILE A 1 95 ? 6.249 -3.321 -11.115 1.00 95.25 95 ILE A N 1
ATOM 701 C CA . ILE A 1 95 ? 5.749 -2.860 -9.816 1.00 95.25 95 ILE A CA 1
ATOM 702 C C . ILE A 1 95 ? 5.323 -4.079 -9.007 1.00 95.25 95 ILE A C 1
ATOM 704 O O . ILE A 1 95 ? 4.546 -4.894 -9.495 1.00 95.25 95 ILE A O 1
ATOM 708 N N . ASN A 1 96 ? 5.817 -4.189 -7.777 1.00 95.56 96 ASN A N 1
ATOM 709 C CA . ASN A 1 96 ? 5.456 -5.254 -6.840 1.00 95.56 96 ASN A CA 1
ATOM 710 C C . ASN A 1 96 ? 5.259 -4.650 -5.449 1.00 95.56 96 ASN A C 1
ATOM 712 O O . ASN A 1 96 ? 5.766 -3.565 -5.168 1.00 95.56 96 ASN A O 1
ATOM 716 N N . GLY A 1 97 ? 4.553 -5.330 -4.552 1.00 96.81 97 GLY A N 1
ATOM 717 C CA . GLY A 1 97 ? 4.435 -4.843 -3.183 1.00 96.81 97 GLY A CA 1
ATOM 718 C C . GLY A 1 97 ? 3.409 -5.576 -2.345 1.00 96.81 97 GLY A C 1
ATOM 719 O O . GLY A 1 97 ? 2.643 -6.395 -2.847 1.00 96.81 97 GLY A O 1
ATOM 720 N N . LEU A 1 98 ? 3.390 -5.217 -1.069 1.00 98.25 98 LEU A N 1
ATOM 721 C CA . LEU A 1 98 ? 2.443 -5.712 -0.082 1.00 98.25 98 LEU A CA 1
ATOM 722 C C . LEU A 1 98 ? 1.787 -4.534 0.636 1.00 98.25 98 LEU A C 1
ATOM 724 O O . LEU A 1 98 ? 2.399 -3.476 0.811 1.00 98.25 98 LEU A O 1
ATOM 728 N N . ILE A 1 99 ? 0.548 -4.735 1.059 1.00 98.56 99 ILE A N 1
ATOM 729 C CA . ILE A 1 99 ? 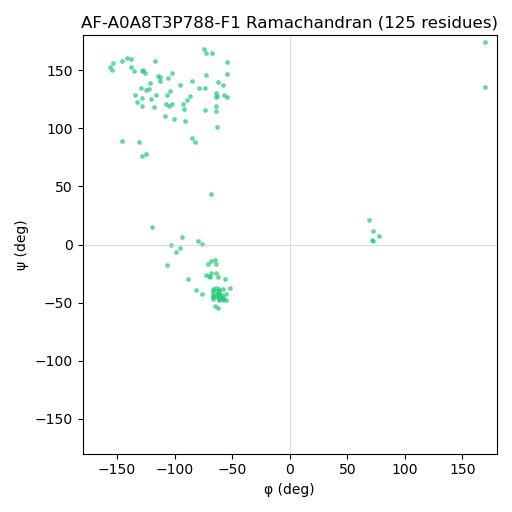-0.137 -3.894 2.033 1.00 98.56 99 ILE A CA 1
ATOM 730 C C . ILE A 1 99 ? -0.200 -4.676 3.339 1.00 98.56 99 ILE A C 1
ATOM 732 O O . ILE A 1 99 ? -0.626 -5.827 3.352 1.00 98.56 99 ILE A O 1
ATOM 736 N N . VAL A 1 100 ? 0.226 -4.048 4.426 1.00 98.25 100 VAL A N 1
ATOM 737 C CA . VAL A 1 100 ? 0.009 -4.535 5.787 1.00 98.25 100 VAL A CA 1
ATOM 738 C C . VAL A 1 100 ? -1.099 -3.691 6.395 1.00 98.25 100 VAL A C 1
ATOM 740 O O . VAL A 1 100 ? -1.057 -2.465 6.275 1.00 98.25 100 VAL A O 1
ATOM 743 N N . LEU A 1 101 ? -2.083 -4.342 7.006 1.00 97.88 101 LEU A N 1
ATOM 744 C CA . LEU A 1 101 ? -3.129 -3.695 7.791 1.00 97.88 101 LEU A CA 1
ATOM 745 C C . LEU A 1 101 ? -2.964 -4.077 9.256 1.00 97.88 101 LEU A C 1
ATOM 747 O O . LEU A 1 101 ? -2.706 -5.240 9.569 1.00 97.88 101 LEU A O 1
ATOM 751 N N . ASN A 1 102 ? -3.180 -3.110 10.134 1.00 97.19 102 ASN A N 1
ATOM 752 C CA . ASN A 1 102 ? -3.177 -3.264 11.576 1.00 97.19 102 ASN A CA 1
ATOM 753 C C . ASN A 1 102 ? -4.494 -2.737 12.142 1.00 97.19 102 ASN A C 1
ATOM 755 O O . ASN A 1 102 ? -5.068 -1.782 11.615 1.00 97.19 102 ASN A O 1
ATOM 759 N N . ASP A 1 103 ? -4.931 -3.357 13.227 1.00 94.75 103 ASP A N 1
ATOM 760 C CA . ASP A 1 103 ? -5.978 -2.840 14.096 1.00 94.75 103 ASP A CA 1
ATOM 761 C C . ASP A 1 103 ? -5.503 -1.523 14.730 1.00 94.75 103 ASP A C 1
ATOM 763 O O . ASP A 1 103 ? -4.389 -1.452 15.260 1.00 94.75 103 ASP A O 1
ATOM 767 N N . ALA A 1 104 ? -6.302 -0.464 14.612 1.00 93.06 104 ALA A N 1
ATOM 768 C CA . ALA A 1 104 ? -5.908 0.877 15.040 1.00 93.06 104 ALA A CA 1
ATOM 769 C C . ALA A 1 104 ? -5.871 1.033 16.572 1.00 93.06 104 ALA A C 1
ATOM 771 O O . ALA A 1 104 ? -5.097 1.851 17.070 1.00 93.06 104 ALA A O 1
ATOM 772 N N . ASP A 1 105 ? -6.647 0.233 17.309 1.00 92.38 105 ASP A N 1
ATOM 773 C CA . ASP A 1 105 ? -6.737 0.311 18.771 1.00 92.38 105 ASP A CA 1
ATOM 774 C C . ASP A 1 105 ? -5.576 -0.418 19.462 1.00 92.38 105 ASP A C 1
ATOM 776 O O . ASP A 1 105 ? -5.032 0.042 20.468 1.00 92.38 105 ASP A O 1
ATOM 780 N N . THR A 1 106 ? -5.181 -1.569 18.921 1.00 93.25 106 THR A N 1
ATOM 781 C CA . THR A 1 10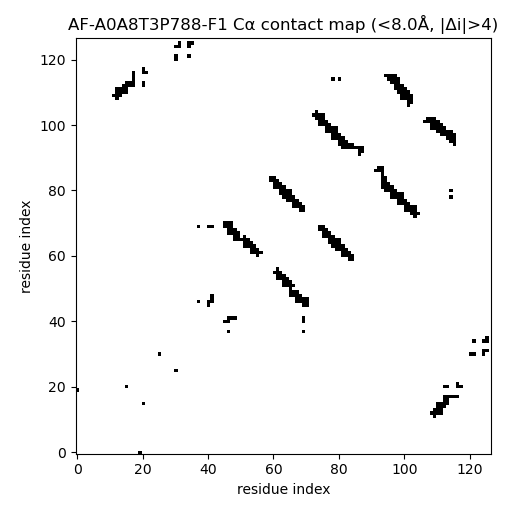6 ? -4.187 -2.471 19.524 1.00 93.25 106 THR A CA 1
ATOM 782 C C . THR A 1 106 ? -2.839 -2.452 18.809 1.00 93.25 106 THR A C 1
ATOM 784 O O . THR A 1 106 ? -1.839 -2.915 19.361 1.00 93.25 106 THR A O 1
ATOM 787 N N . GLY A 1 107 ? -2.793 -1.959 17.569 1.00 93.06 107 GLY A N 1
ATOM 788 C CA . GLY A 1 107 ? -1.619 -2.025 16.698 1.00 93.06 107 GLY A CA 1
ATOM 789 C C . GLY A 1 107 ? -1.332 -3.426 16.147 1.00 93.06 107 GLY A C 1
ATOM 790 O O . GLY A 1 107 ? -0.332 -3.618 15.448 1.00 93.06 107 GLY A O 1
ATOM 791 N N . MET A 1 108 ? -2.178 -4.416 16.435 1.00 95.12 108 MET A N 1
ATOM 792 C CA . MET A 1 108 ? -1.955 -5.805 16.044 1.00 95.12 108 MET A CA 1
ATOM 793 C C . MET A 1 108 ? -2.197 -6.006 14.532 1.00 95.12 108 MET A C 1
ATOM 795 O O . MET A 1 108 ? -3.177 -5.488 13.996 1.00 95.12 108 MET A O 1
ATOM 799 N N . PRO A 1 109 ? -1.316 -6.715 13.798 1.00 95.50 109 PRO A N 1
ATOM 800 C CA . PRO A 1 109 ? -1.430 -6.835 12.343 1.00 95.50 109 PRO A CA 1
ATOM 801 C C . PRO A 1 109 ? -2.570 -7.769 11.918 1.00 95.50 109 PRO A C 1
ATOM 803 O O . PRO A 1 109 ? -2.500 -8.973 12.111 1.00 95.50 109 PRO A O 1
ATOM 806 N N . VAL A 1 110 ? -3.590 -7.267 11.235 1.00 96.31 110 VAL A N 1
ATOM 807 C CA . VAL A 1 110 ? -4.758 -8.077 10.850 1.00 96.31 110 VAL A CA 1
ATOM 808 C C . VAL A 1 110 ? -4.587 -8.784 9.506 1.00 96.31 110 VAL A C 1
ATOM 810 O O . VAL A 1 110 ? -5.150 -9.863 9.295 1.00 96.31 110 VAL A O 1
ATOM 813 N N . ALA A 1 111 ? -3.817 -8.200 8.580 1.00 97.38 111 ALA A N 1
ATOM 814 C CA . ALA A 1 111 ? -3.650 -8.767 7.246 1.00 97.38 111 ALA A CA 1
ATOM 815 C C . ALA A 1 111 ? -2.354 -8.351 6.537 1.00 97.38 111 ALA A C 1
ATOM 817 O O . ALA A 1 111 ? -1.838 -7.251 6.730 1.00 97.38 111 ALA A O 1
ATOM 818 N N . ILE A 1 112 ? -1.894 -9.226 5.641 1.00 98.31 112 ILE A N 1
ATOM 819 C CA . ILE A 1 112 ? -0.900 -8.960 4.600 1.00 98.31 112 ILE A CA 1
ATOM 820 C C . ILE A 1 112 ? -1.565 -9.248 3.251 1.00 98.31 112 ILE A C 1
ATOM 822 O O . ILE A 1 112 ? -2.099 -10.333 3.033 1.00 98.31 112 ILE A O 1
ATOM 826 N N . ILE A 1 113 ? -1.543 -8.276 2.347 1.00 98.50 113 ILE A N 1
ATOM 827 C CA . ILE A 1 113 ? -2.340 -8.271 1.118 1.00 98.50 113 ILE A CA 1
ATOM 828 C C . ILE A 1 113 ? -1.426 -7.977 -0.072 1.00 98.50 113 ILE A C 1
ATOM 830 O O . ILE A 1 113 ? -0.613 -7.052 -0.009 1.00 98.50 113 ILE A O 1
ATOM 834 N N . ASP A 1 114 ? -1.560 -8.727 -1.167 1.00 98.06 114 ASP A N 1
ATOM 835 C CA . ASP A 1 114 ? -0.902 -8.383 -2.432 1.00 98.06 114 ASP A CA 1
ATOM 836 C C . ASP A 1 114 ? -1.310 -6.975 -2.904 1.00 98.06 114 ASP A C 1
ATOM 838 O O . ASP A 1 114 ? -2.491 -6.631 -2.977 1.00 98.06 114 ASP A O 1
ATOM 842 N N . ALA A 1 115 ? -0.327 -6.131 -3.221 1.00 97.62 115 ALA A N 1
ATOM 843 C CA . ALA A 1 115 ? -0.587 -4.730 -3.543 1.00 97.62 115 ALA A CA 1
ATOM 844 C C . ALA A 1 115 ? -0.636 -4.431 -5.044 1.00 97.62 115 ALA A C 1
ATOM 846 O O . ALA A 1 115 ? -0.899 -3.275 -5.403 1.00 97.62 115 ALA A O 1
ATOM 847 N N . ALA A 1 116 ? -0.324 -5.389 -5.923 1.00 93.38 116 ALA A N 1
ATOM 848 C CA . ALA A 1 116 ? -0.095 -5.105 -7.338 1.00 93.38 116 ALA A CA 1
ATOM 849 C C . ALA A 1 116 ? -1.381 -4.609 -8.004 1.00 93.38 116 ALA A C 1
ATOM 851 O O . ALA A 1 116 ? -1.420 -3.507 -8.566 1.00 93.38 116 ALA A O 1
ATOM 852 N N . ARG A 1 117 ? -2.464 -5.378 -7.853 1.00 95.00 117 ARG A N 1
ATOM 853 C CA . ARG A 1 117 ? -3.759 -5.024 -8.432 1.00 95.00 117 ARG A CA 1
ATOM 854 C C . ARG A 1 117 ? -4.353 -3.769 -7.798 1.00 95.00 117 ARG A C 1
ATOM 856 O O . ARG A 1 117 ? -4.746 -2.861 -8.528 1.00 95.00 117 ARG A O 1
ATOM 863 N N . ILE A 1 118 ? -4.340 -3.679 -6.464 1.00 96.44 118 ILE A N 1
ATOM 864 C CA . ILE A 1 118 ? -4.807 -2.494 -5.724 1.00 96.44 118 ILE A CA 1
ATOM 865 C C . ILE A 1 118 ? -4.057 -1.245 -6.199 1.00 96.44 118 ILE A C 1
ATOM 867 O O . ILE A 1 118 ? -4.665 -0.204 -6.433 1.00 96.44 118 ILE A O 1
ATOM 871 N N . THR A 1 119 ? -2.739 -1.343 -6.406 1.00 95.88 119 THR A N 1
ATOM 872 C CA . THR A 1 119 ? -1.931 -0.227 -6.911 1.00 95.88 119 THR A CA 1
ATOM 873 C C . THR A 1 119 ? -2.362 0.198 -8.308 1.00 95.88 119 THR A C 1
ATOM 875 O O . THR A 1 119 ? -2.445 1.404 -8.540 1.00 95.88 119 THR A O 1
ATOM 878 N N . ALA A 1 120 ? -2.645 -0.740 -9.212 1.00 94.12 120 ALA A N 1
ATOM 879 C CA . ALA A 1 120 ? -3.108 -0.419 -10.559 1.00 94.12 120 ALA A CA 1
ATOM 880 C C . ALA A 1 120 ? -4.455 0.320 -10.530 1.00 94.12 120 ALA A C 1
ATOM 882 O O . ALA A 1 120 ? -4.544 1.442 -11.032 1.00 94.12 120 ALA A O 1
ATOM 883 N N . VAL A 1 121 ? -5.470 -0.259 -9.879 1.00 95.44 121 VAL A N 1
ATOM 884 C CA . VAL A 1 121 ? -6.834 0.297 -9.896 1.00 95.44 121 VAL A CA 1
ATOM 885 C C . VAL A 1 121 ? -6.928 1.643 -9.185 1.00 95.44 121 VAL A C 1
ATOM 887 O O . VAL A 1 121 ? -7.452 2.598 -9.749 1.00 95.44 121 VAL A O 1
ATOM 890 N N . ARG A 1 122 ? -6.314 1.785 -8.002 1.00 94.62 122 ARG A N 1
ATOM 891 C CA . ARG A 1 122 ? -6.367 3.048 -7.248 1.00 9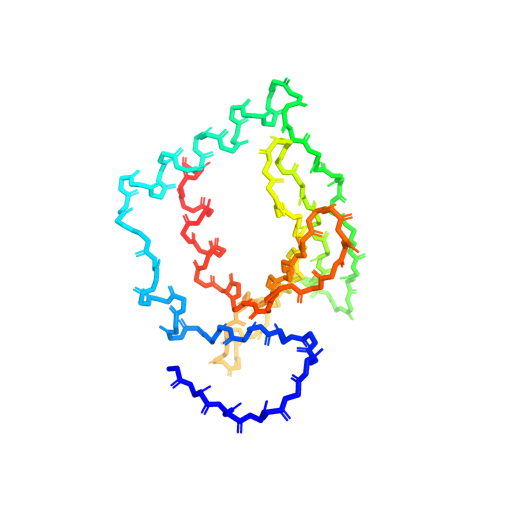4.62 122 ARG A CA 1
ATOM 892 C C . ARG A 1 122 ? -5.589 4.173 -7.928 1.00 94.62 122 ARG A C 1
ATOM 894 O O . ARG A 1 122 ? -5.833 5.334 -7.642 1.00 94.62 122 ARG A O 1
ATOM 901 N N . THR A 1 123 ? -4.590 3.844 -8.755 1.00 93.88 123 THR A N 1
ATOM 902 C CA . THR A 1 123 ? -3.847 4.856 -9.525 1.00 93.88 123 THR A CA 1
ATOM 903 C C . THR A 1 123 ? -4.683 5.322 -10.711 1.00 93.88 123 THR A C 1
ATOM 905 O O . THR A 1 123 ? -4.765 6.522 -10.949 1.00 93.88 123 THR A O 1
ATOM 908 N N . ALA A 1 124 ? -5.340 4.390 -11.407 1.00 94.19 124 ALA A N 1
ATOM 909 C CA . ALA A 1 124 ? -6.273 4.724 -12.478 1.00 94.19 124 ALA A CA 1
ATOM 910 C C . ALA A 1 124 ? -7.456 5.566 -11.967 1.00 94.19 124 ALA A C 1
ATOM 912 O O . ALA A 1 124 ? -7.845 6.513 -12.631 1.00 94.19 124 ALA A O 1
ATOM 913 N N . ALA A 1 125 ? -7.965 5.282 -10.764 1.00 94.56 125 ALA A N 1
ATOM 914 C CA . ALA A 1 125 ? -9.091 5.998 -10.158 1.00 94.56 125 ALA A CA 1
ATOM 915 C C . ALA A 1 125 ? -8.827 7.481 -9.822 1.00 94.56 125 ALA A C 1
ATOM 917 O O . ALA A 1 125 ? -9.764 8.202 -9.498 1.00 94.56 125 ALA A O 1
ATOM 918 N N . VAL A 1 126 ? -7.569 7.932 -9.846 1.00 92.31 126 VAL A N 1
ATOM 919 C CA . VAL A 1 126 ? -7.178 9.307 -9.472 1.00 92.31 126 VAL A CA 1
ATOM 920 C C . VAL A 1 126 ? -6.506 10.075 -10.617 1.00 92.31 126 VAL A C 1
ATOM 922 O O . VAL A 1 126 ? -5.846 11.083 -10.361 1.00 92.31 126 VAL A O 1
ATOM 925 N N . THR A 1 127 ? -6.618 9.571 -11.850 1.00 79.38 127 THR A N 1
ATOM 926 C CA . THR A 1 127 ? -6.109 10.207 -13.079 1.00 79.38 127 THR A CA 1
ATOM 927 C C . THR A 1 127 ? -7.277 10.690 -13.922 1.00 79.38 127 THR A C 1
ATOM 929 O O . THR A 1 127 ? -7.177 11.817 -14.450 1.00 79.38 127 THR A O 1
#

pLDDT: mean 91.88, std 13.11, range [4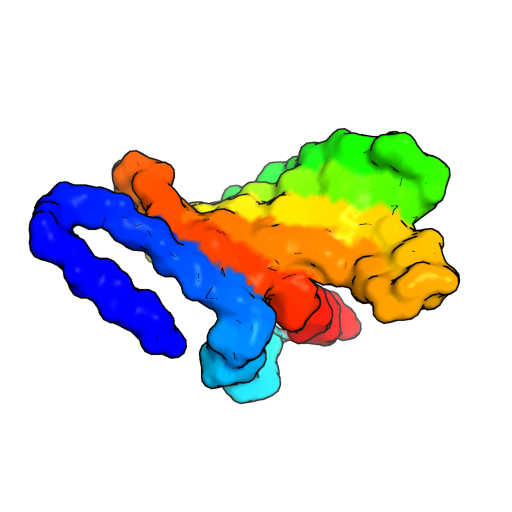0.03, 98.56]

Radius of gyration: 16.22 Å; Cα contacts (8 Å, |Δi|>4): 204; chains: 1; bounding box: 38×43×41 Å

Solvent-accessible surface area (backbone atoms only — not comparable to full-atom values): 7236 Å² total; per-residue (Å²): 136,88,82,80,86,67,95,63,100,66,90,72,64,44,75,38,50,62,70,55,49,64,75,65,57,68,60,69,70,57,49,36,50,53,48,50,51,53,51,51,30,44,77,69,68,37,35,50,66,67,81,72,48,72,51,64,92,46,94,85,24,42,38,36,43,43,49,39,36,49,66,97,49,69,50,31,36,34,36,44,38,36,38,34,67,72,30,56,86,70,78,43,75,35,56,46,39,37,30,40,33,20,34,58,90,78,63,49,60,48,32,42,31,50,28,49,65,58,52,51,54,61,51,61,54,75,112